Protein AF-A0A0R3S7G4-F1 (afdb_monomer)

Sequence (146 aa):
MNVIKHDGPNREGALFCRSGTWVEILDKRTAEYEAKTNDLSRPEYVRGTRLENSRFSILEFISVAFGLVSIRGRESQRYLCMDREGRLYAALQQNYSMECVFMEEMLENYYNLYSSCAYGTPKKPWYISLRKTGRPRKGTINFFSF

Nearest PDB structures (foldseek):
  5w59-assembly1_A  TM=8.938E-01  e=3.349E-11  Homo sapiens
  1g82-assembly1_A  TM=9.143E-01  e=4.993E-10  Homo sapiens
  3f1r-assembly1_B  TM=9.062E-01  e=6.579E-10  Homo sapiens
  1q1u-assembly1_A  TM=8.859E-01  e=4.059E-09  Homo sapiens
  3hbw-assembly1_A  TM=8.627E-01  e=6.396E-08  Homo sapiens

Organism: NCBI:txid1147741

pLDDT: mean 91.67, std 10.77, range [39.12, 98.75]

Structure (mmCIF, N/CA/C/O backbone):
data_AF-A0A0R3S7G4-F1
#
_entry.id   AF-A0A0R3S7G4-F1
#
loop_
_atom_site.group_PDB
_atom_site.id
_atom_site.type_symbol
_atom_site.label_atom_id
_atom_site.label_alt_id
_atom_site.label_comp_id
_atom_site.label_asym_id
_atom_site.label_entity_id
_atom_site.label_seq_id
_atom_site.pdbx_PDB_ins_code
_atom_site.Cartn_x
_atom_site.Cartn_y
_atom_site.Cartn_z
_atom_site.occupancy
_atom_site.B_iso_or_equiv
_atom_site.auth_seq_id
_atom_site.auth_comp_id
_atom_site.auth_asym_id
_atom_site.auth_atom_id
_atom_site.pdbx_PDB_model_num
ATOM 1 N N . MET A 1 1 ? 9.699 4.963 0.987 1.00 83.75 1 MET A N 1
ATOM 2 C CA . MET A 1 1 ? 9.194 4.323 2.217 1.00 83.75 1 MET A CA 1
ATOM 3 C C . MET A 1 1 ? 10.367 3.628 2.885 1.00 83.75 1 MET A C 1
ATOM 5 O O . MET A 1 1 ? 11.149 3.030 2.165 1.00 83.75 1 MET A O 1
ATOM 9 N N . ASN A 1 2 ? 10.516 3.697 4.203 1.00 83.31 2 ASN A N 1
ATOM 10 C CA . ASN A 1 2 ? 11.458 2.833 4.918 1.00 83.31 2 ASN A CA 1
ATOM 11 C C . ASN A 1 2 ? 10.767 1.520 5.267 1.00 83.31 2 ASN A C 1
ATOM 13 O O . ASN A 1 2 ? 9.637 1.550 5.753 1.00 83.31 2 ASN A O 1
ATOM 17 N N . VAL A 1 3 ? 11.441 0.396 5.026 1.00 79.12 3 VAL A N 1
ATOM 18 C CA . VAL A 1 3 ? 10.997 -0.914 5.513 1.00 79.12 3 VAL A CA 1
ATOM 19 C C . VAL A 1 3 ? 11.622 -1.147 6.872 1.00 79.12 3 VAL A C 1
ATOM 21 O O . VAL A 1 3 ? 12.844 -1.160 6.999 1.00 79.12 3 VAL A O 1
ATOM 24 N N . ILE A 1 4 ? 10.786 -1.357 7.878 1.00 78.12 4 ILE A N 1
ATOM 25 C CA . ILE A 1 4 ? 11.231 -1.742 9.215 1.00 78.12 4 ILE A CA 1
ATOM 26 C C . ILE A 1 4 ? 10.825 -3.192 9.400 1.00 78.12 4 ILE A C 1
ATOM 28 O O . ILE A 1 4 ? 9.639 -3.496 9.449 1.00 78.12 4 ILE A O 1
ATOM 32 N N . LYS A 1 5 ? 11.808 -4.092 9.394 1.00 77.19 5 LYS A N 1
ATOM 33 C CA . LYS A 1 5 ? 11.571 -5.530 9.542 1.00 77.19 5 LYS A CA 1
ATOM 34 C C . LYS A 1 5 ? 11.271 -5.840 11.004 1.00 77.19 5 LYS A C 1
ATOM 36 O O . LYS A 1 5 ? 11.944 -5.310 11.884 1.00 77.19 5 LYS A O 1
ATOM 41 N N . HIS A 1 6 ? 10.274 -6.682 11.240 1.00 70.69 6 HIS A N 1
ATOM 42 C CA . HIS A 1 6 ? 10.024 -7.233 12.567 1.00 70.69 6 HIS A CA 1
ATOM 43 C C . HIS A 1 6 ? 10.846 -8.511 12.753 1.00 70.69 6 HIS A C 1
ATOM 45 O O . HIS A 1 6 ? 11.059 -9.257 11.796 1.00 70.69 6 HIS A O 1
ATOM 51 N N . ASP A 1 7 ? 11.297 -8.766 13.981 1.00 54.78 7 ASP A N 1
ATOM 52 C CA . ASP A 1 7 ? 12.016 -9.995 14.310 1.00 54.78 7 ASP A CA 1
ATOM 53 C C . ASP A 1 7 ? 11.068 -11.197 14.197 1.00 54.78 7 ASP A C 1
ATOM 55 O O . ASP A 1 7 ? 10.081 -11.314 14.926 1.00 54.78 7 ASP A O 1
ATOM 59 N N . GLY A 1 8 ? 11.348 -12.088 13.248 1.00 59.41 8 GLY A N 1
ATOM 60 C CA . GLY A 1 8 ? 10.554 -13.285 13.005 1.00 59.41 8 GLY A CA 1
ATOM 61 C C . GLY A 1 8 ? 11.015 -14.061 11.767 1.00 59.41 8 GLY A C 1
ATOM 62 O O . GLY A 1 8 ? 11.753 -13.532 10.937 1.00 59.41 8 GLY A O 1
ATOM 63 N N . PRO A 1 9 ? 10.594 -15.331 11.622 1.00 57.78 9 PRO A N 1
ATOM 64 C CA . PRO A 1 9 ? 10.969 -16.174 10.483 1.00 57.78 9 PRO A CA 1
ATOM 65 C C . PRO A 1 9 ? 10.323 -15.729 9.158 1.00 57.78 9 PRO A C 1
ATOM 67 O O . PRO A 1 9 ? 10.811 -16.079 8.084 1.00 57.78 9 PRO A O 1
ATOM 70 N N . ASN A 1 10 ? 9.236 -14.954 9.220 1.00 67.56 10 ASN A N 1
ATOM 71 C CA . ASN A 1 10 ? 8.531 -14.434 8.052 1.00 67.56 10 ASN A CA 1
ATOM 72 C C . ASN A 1 10 ? 9.130 -13.098 7.594 1.00 67.56 10 ASN A C 1
ATOM 74 O O . ASN A 1 10 ? 9.614 -12.313 8.406 1.00 67.56 10 ASN A O 1
ATOM 78 N N . ARG A 1 11 ? 9.025 -12.787 6.293 1.00 83.00 11 ARG A N 1
ATOM 79 C CA . ARG A 1 11 ? 9.332 -11.452 5.740 1.00 83.00 11 ARG A CA 1
ATOM 80 C C . ARG A 1 11 ? 8.242 -10.440 6.121 1.00 83.00 11 ARG A C 1
ATOM 82 O O . ARG A 1 11 ? 7.533 -9.918 5.262 1.00 83.00 11 ARG A O 1
ATOM 89 N N . GLU A 1 12 ? 8.101 -10.201 7.417 1.00 91.44 12 GLU A N 1
ATOM 90 C CA . GLU A 1 12 ? 7.183 -9.232 8.000 1.00 91.44 12 GLU A CA 1
ATOM 91 C C . GLU A 1 12 ? 7.911 -7.927 8.333 1.00 91.44 12 GLU A C 1
ATOM 93 O O . GLU A 1 12 ? 9.088 -7.897 8.702 1.00 91.44 12 GLU A O 1
ATOM 98 N N . GLY A 1 13 ? 7.196 -6.821 8.201 1.00 92.44 13 GLY A N 1
ATOM 99 C CA . GLY A 1 13 ? 7.708 -5.504 8.524 1.00 92.44 13 GLY A CA 1
ATOM 100 C C . GLY A 1 13 ? 6.625 -4.444 8.442 1.00 92.44 13 GLY A C 1
ATOM 101 O O . GLY A 1 13 ? 5.448 -4.750 8.298 1.00 92.44 13 GLY A O 1
ATOM 102 N N . ALA A 1 14 ? 7.031 -3.188 8.479 1.00 94.12 14 ALA A N 1
ATOM 103 C CA . ALA A 1 14 ? 6.153 -2.047 8.310 1.00 94.12 14 ALA A CA 1
ATOM 104 C C . ALA A 1 14 ? 6.748 -1.072 7.290 1.00 94.12 14 ALA A C 1
ATOM 106 O O . ALA A 1 14 ? 7.969 -0.952 7.157 1.00 94.12 14 ALA A O 1
ATOM 107 N N . LEU A 1 15 ? 5.880 -0.362 6.563 1.00 94.94 15 LEU A N 1
ATOM 108 C CA . LEU A 1 15 ? 6.284 0.705 5.647 1.00 94.94 15 LEU A CA 1
ATOM 109 C C . LEU A 1 15 ? 6.097 2.064 6.309 1.00 94.94 15 LEU A C 1
ATOM 111 O O . LEU A 1 15 ? 4.970 2.523 6.489 1.00 94.94 15 LEU A O 1
ATOM 115 N N . PHE A 1 16 ? 7.201 2.744 6.603 1.00 94.12 16 PHE A N 1
ATOM 116 C CA . PHE A 1 16 ? 7.182 4.115 7.094 1.00 94.12 16 PHE A CA 1
ATOM 117 C C . PHE A 1 16 ? 7.335 5.108 5.940 1.00 94.12 16 PHE A C 1
ATOM 119 O O . PHE A 1 16 ? 8.348 5.146 5.231 1.00 94.12 16 PHE A O 1
ATOM 126 N N . CYS A 1 17 ? 6.321 5.941 5.722 1.00 93.00 17 CYS A N 1
ATOM 127 C CA . CYS A 1 17 ? 6.395 7.001 4.729 1.00 93.00 17 CYS A CA 1
ATOM 128 C C . CYS A 1 17 ? 7.195 8.185 5.263 1.00 93.00 17 CYS A C 1
ATOM 130 O O . CYS A 1 17 ? 6.963 8.639 6.379 1.00 93.00 17 CYS A O 1
ATOM 132 N N . ARG A 1 18 ? 8.057 8.772 4.419 1.00 90.94 18 ARG A N 1
ATOM 133 C CA . ARG A 1 18 ? 8.808 10.003 4.736 1.00 90.94 18 ARG A CA 1
ATOM 134 C C . ARG A 1 18 ? 7.891 11.171 5.136 1.00 90.94 18 ARG A C 1
ATOM 136 O O . ARG A 1 18 ? 8.341 12.118 5.767 1.00 90.94 18 ARG A O 1
ATOM 143 N N . SER A 1 19 ? 6.598 11.108 4.801 1.00 90.38 19 SER A N 1
ATOM 144 C CA . SER A 1 19 ? 5.583 12.054 5.278 1.00 90.38 19 SER A CA 1
ATOM 145 C C . SER A 1 19 ? 5.245 11.936 6.773 1.00 90.38 19 SER A C 1
ATOM 147 O O . SER A 1 19 ? 4.469 12.761 7.253 1.00 90.38 19 SER A O 1
ATOM 149 N N . GLY A 1 20 ? 5.797 10.950 7.489 1.00 93.19 20 GLY A N 1
ATOM 150 C CA . GLY A 1 20 ? 5.655 10.766 8.936 1.00 93.19 20 GLY A CA 1
ATOM 151 C C . GLY A 1 20 ? 4.523 9.828 9.357 1.00 93.19 20 GLY A C 1
ATOM 152 O O . GLY A 1 20 ? 3.919 10.050 10.403 1.00 93.19 20 GLY A O 1
ATOM 153 N N . THR A 1 21 ? 4.174 8.836 8.533 1.00 95.94 21 THR A N 1
ATOM 154 C CA . THR A 1 21 ? 3.095 7.876 8.837 1.00 95.94 21 THR A CA 1
ATOM 155 C C . THR A 1 21 ? 3.438 6.466 8.374 1.00 95.94 21 THR A C 1
ATOM 157 O O . THR A 1 21 ? 3.981 6.297 7.280 1.00 95.94 21 THR A O 1
ATOM 160 N N . TRP A 1 22 ? 3.032 5.469 9.150 1.00 96.94 22 TRP A N 1
ATOM 161 C CA . TRP A 1 22 ? 3.036 4.052 8.795 1.00 96.94 22 TRP A CA 1
ATOM 162 C C . TRP A 1 22 ? 1.892 3.728 7.845 1.00 96.94 22 TRP A C 1
ATOM 164 O O . TRP A 1 22 ? 0.779 4.198 8.062 1.00 96.94 22 TRP A O 1
ATOM 174 N N . VAL A 1 23 ? 2.142 2.936 6.807 1.00 97.50 23 VAL A N 1
ATOM 175 C CA . VAL A 1 23 ? 1.076 2.421 5.938 1.00 97.50 23 VAL A CA 1
ATOM 176 C C . VAL A 1 23 ? 0.242 1.402 6.716 1.00 97.50 23 VAL A C 1
ATOM 178 O O . VAL A 1 23 ? 0.798 0.463 7.275 1.00 97.50 23 VAL A O 1
ATOM 181 N N . GLU A 1 24 ? -1.078 1.565 6.711 1.00 97.44 24 GLU A N 1
ATOM 182 C CA . GLU A 1 24 ? -2.052 0.591 7.206 1.00 97.44 24 GLU A CA 1
ATOM 183 C C . GLU A 1 24 ? -2.864 0.005 6.058 1.00 97.44 24 GLU A C 1
ATOM 185 O O . GLU A 1 24 ? -3.263 0.725 5.135 1.00 97.44 24 GLU A O 1
ATOM 190 N N . ILE A 1 25 ? -3.176 -1.287 6.174 1.00 98.50 25 ILE A N 1
ATOM 191 C CA . ILE A 1 25 ? -4.163 -1.963 5.332 1.00 98.50 25 ILE A CA 1
ATOM 192 C C . ILE A 1 25 ? -5.247 -2.527 6.250 1.00 98.50 25 ILE A C 1
ATOM 194 O O . ILE A 1 25 ? -5.055 -3.565 6.886 1.00 98.50 25 ILE A O 1
ATOM 198 N N . LEU A 1 26 ? -6.378 -1.829 6.330 1.00 98.31 26 LEU A N 1
ATOM 199 C CA . LEU A 1 26 ? -7.485 -2.146 7.229 1.00 98.31 26 LEU A CA 1
ATOM 200 C C . LEU A 1 26 ? -8.307 -3.337 6.728 1.00 98.31 26 LEU A C 1
ATOM 202 O O . LEU A 1 26 ? -8.450 -3.573 5.524 1.00 98.31 26 LEU A O 1
ATOM 206 N N . ASP A 1 27 ? -8.898 -4.077 7.665 1.00 98.00 27 ASP A N 1
ATOM 207 C CA . ASP A 1 27 ? -9.946 -5.040 7.343 1.00 98.00 27 ASP A CA 1
ATOM 208 C C . ASP A 1 27 ? -11.279 -4.333 7.013 1.00 98.00 27 ASP A C 1
ATOM 210 O O . ASP A 1 27 ? -11.447 -3.126 7.200 1.00 98.00 27 ASP A O 1
ATOM 214 N N . LYS A 1 28 ? -12.252 -5.108 6.519 1.00 96.75 28 LYS A N 1
ATOM 215 C CA . LYS A 1 28 ? -13.581 -4.593 6.152 1.00 96.75 28 LYS A CA 1
ATOM 216 C C . LYS A 1 28 ? -14.321 -3.975 7.331 1.00 96.75 28 LYS A C 1
ATOM 218 O O . LYS A 1 28 ? -14.883 -2.896 7.188 1.00 96.75 28 LYS A O 1
ATOM 223 N N . ARG A 1 29 ? -14.310 -4.642 8.481 1.00 97.06 29 ARG A N 1
ATOM 224 C CA . ARG A 1 29 ? -15.077 -4.225 9.653 1.00 97.06 29 ARG A CA 1
ATOM 225 C C . ARG A 1 29 ? -14.563 -2.891 10.184 1.00 97.06 29 ARG A C 1
ATOM 227 O O . ARG A 1 29 ? -15.358 -1.992 10.434 1.00 97.06 29 ARG A O 1
ATOM 234 N N . THR A 1 30 ? -13.250 -2.769 10.333 1.00 97.25 30 THR A N 1
ATOM 235 C CA . THR A 1 30 ? -12.577 -1.566 10.819 1.00 97.25 30 THR A CA 1
ATOM 236 C C . THR A 1 30 ? -12.764 -0.413 9.839 1.00 97.25 30 THR A C 1
ATOM 238 O O . THR A 1 30 ? -13.204 0.658 10.247 1.00 97.25 30 THR A O 1
ATOM 241 N N . ALA A 1 31 ? -12.530 -0.640 8.541 1.00 97.06 31 ALA A N 1
ATOM 242 C CA . ALA A 1 31 ? -12.677 0.405 7.528 1.00 97.06 31 ALA A CA 1
ATOM 243 C C . ALA A 1 31 ? -14.124 0.924 7.417 1.00 97.06 31 ALA A C 1
ATOM 245 O O . ALA A 1 31 ? -14.345 2.128 7.302 1.00 97.06 31 ALA A O 1
ATOM 246 N N . GLU A 1 32 ? -15.123 0.035 7.465 1.00 97.00 32 GLU A N 1
ATOM 247 C CA . GLU A 1 32 ? -16.543 0.413 7.422 1.00 97.00 32 GLU A CA 1
ATOM 248 C C . GLU A 1 32 ? -16.992 1.135 8.694 1.00 97.00 32 GLU A C 1
ATOM 250 O O . GLU A 1 32 ? -17.719 2.127 8.613 1.00 97.00 32 GLU A O 1
ATOM 255 N N . TYR A 1 33 ? -16.541 0.669 9.863 1.00 96.88 33 TYR A N 1
ATOM 256 C CA . TYR A 1 33 ? -16.814 1.336 11.131 1.00 96.88 33 TYR A CA 1
ATOM 257 C C . TYR A 1 33 ? -16.282 2.769 11.112 1.00 96.88 33 TYR A C 1
ATOM 259 O O . TYR A 1 33 ? -17.035 3.707 11.362 1.00 96.88 33 TYR A O 1
ATOM 267 N N . GLU A 1 34 ? -15.017 2.950 10.741 1.00 94.50 34 GLU A N 1
ATOM 268 C CA . GLU A 1 34 ? -14.398 4.270 10.711 1.00 94.50 34 GLU A CA 1
ATOM 269 C C . GLU A 1 34 ? -15.004 5.191 9.652 1.00 94.50 34 GLU A C 1
ATOM 271 O O . GLU A 1 34 ? -15.137 6.392 9.885 1.00 94.50 34 GLU A O 1
ATOM 276 N N . ALA A 1 35 ? -15.402 4.655 8.497 1.00 95.06 35 ALA A N 1
ATOM 277 C CA . ALA A 1 35 ? -16.117 5.435 7.494 1.00 95.06 35 ALA A CA 1
ATOM 278 C C . ALA A 1 35 ? -17.430 5.982 8.054 1.00 95.06 35 ALA A C 1
ATOM 280 O O . ALA A 1 35 ? -17.715 7.165 7.897 1.00 95.06 35 ALA A O 1
ATOM 281 N N . LYS A 1 36 ? -18.190 5.145 8.769 1.00 96.00 36 LYS A N 1
ATOM 282 C CA . LYS A 1 36 ? -19.446 5.546 9.403 1.00 96.00 36 LYS A CA 1
ATOM 283 C C . LYS A 1 36 ? -19.225 6.575 10.511 1.00 96.00 36 LYS A C 1
ATOM 285 O O . LYS A 1 36 ? -19.964 7.549 10.580 1.00 96.00 36 LYS A O 1
ATOM 290 N N . THR A 1 37 ? -18.223 6.383 11.371 1.00 95.50 37 THR A N 1
ATOM 291 C CA . THR A 1 37 ? -17.951 7.323 12.472 1.00 95.50 37 THR A CA 1
ATOM 292 C C . THR A 1 37 ? -17.461 8.683 11.986 1.00 95.50 37 THR A C 1
ATOM 294 O O . THR A 1 37 ? -17.660 9.673 12.678 1.00 95.50 37 THR A O 1
ATOM 297 N N . ASN A 1 38 ? -16.816 8.733 10.818 1.00 92.69 38 ASN A N 1
ATOM 298 C CA . ASN A 1 38 ? -16.270 9.958 10.232 1.00 92.69 38 ASN A CA 1
ATOM 299 C C . ASN A 1 38 ? -17.117 10.507 9.066 1.00 92.69 38 ASN A C 1
ATOM 301 O O . ASN A 1 38 ? -16.627 11.360 8.328 1.00 92.69 38 ASN A O 1
ATOM 305 N N . ASP A 1 39 ? -18.342 10.002 8.879 1.00 94.25 39 ASP A N 1
ATOM 306 C CA . ASP A 1 39 ? -19.275 10.392 7.808 1.00 94.25 39 ASP A CA 1
ATOM 307 C C . ASP A 1 39 ? -18.640 10.405 6.399 1.00 94.25 39 ASP A C 1
ATOM 309 O O . ASP A 1 39 ? -18.784 11.325 5.592 1.00 94.25 39 ASP A O 1
ATOM 313 N N . LEU A 1 40 ? -17.856 9.366 6.100 1.00 91.56 40 LEU A N 1
ATOM 314 C CA . LEU A 1 40 ? -17.210 9.195 4.804 1.00 91.56 40 LEU A CA 1
ATOM 315 C C . LEU A 1 40 ? -18.129 8.437 3.845 1.00 91.56 40 LEU A C 1
ATOM 317 O O . LEU A 1 40 ? -18.615 7.351 4.147 1.00 91.56 40 LEU A O 1
ATOM 321 N N . SER A 1 41 ? -18.259 8.953 2.619 1.00 91.69 41 SER A N 1
ATOM 322 C CA . SER A 1 41 ? -19.051 8.316 1.549 1.00 91.69 41 SER A CA 1
ATOM 323 C C . SER A 1 41 ? -18.614 6.892 1.178 1.00 91.69 41 SER A C 1
ATOM 325 O O . SER A 1 41 ? -19.369 6.162 0.537 1.00 91.69 41 SER A O 1
ATOM 327 N N . ARG A 1 42 ? -17.379 6.500 1.514 1.00 91.19 42 ARG A N 1
ATOM 328 C CA . ARG A 1 42 ? -16.842 5.157 1.280 1.00 91.19 42 ARG A CA 1
ATOM 329 C C . ARG A 1 42 ? -15.728 4.827 2.279 1.00 91.19 42 ARG A C 1
ATOM 331 O O . ARG A 1 42 ? -15.003 5.740 2.678 1.00 91.19 42 ARG A O 1
ATOM 338 N N . PRO A 1 43 ? -15.536 3.543 2.619 1.00 94.19 43 PRO A N 1
ATOM 339 C CA . PRO A 1 43 ? -14.401 3.103 3.422 1.00 94.19 43 PRO A CA 1
ATOM 340 C C . PRO A 1 43 ? -13.061 3.269 2.697 1.00 94.19 43 PRO A C 1
ATOM 342 O O . PRO A 1 43 ? -12.917 2.913 1.525 1.00 94.19 43 PRO A O 1
ATOM 345 N N . GLU A 1 44 ? -12.068 3.782 3.425 1.00 93.88 44 GLU A N 1
ATOM 346 C CA . GLU A 1 44 ? -10.666 3.829 3.008 1.00 93.88 44 GLU A CA 1
ATOM 347 C C . GLU A 1 44 ? -9.920 2.648 3.636 1.00 93.88 44 GLU A C 1
ATOM 349 O O . GLU A 1 44 ? -9.721 2.596 4.845 1.00 93.88 44 GLU A O 1
ATOM 354 N N . TYR A 1 45 ? -9.503 1.687 2.813 1.00 97.62 45 TYR A N 1
ATOM 355 C CA . TYR A 1 45 ? -8.811 0.486 3.295 1.00 97.62 45 TYR A CA 1
ATOM 356 C C . TYR A 1 45 ? -7.295 0.650 3.393 1.00 97.62 45 TYR A C 1
ATOM 358 O O . TYR A 1 45 ? -6.651 -0.106 4.109 1.00 97.62 45 TYR A O 1
ATOM 366 N N . VAL A 1 46 ? -6.720 1.602 2.656 1.00 98.06 46 VAL A N 1
ATOM 367 C CA . VAL A 1 46 ? -5.283 1.892 2.658 1.00 98.06 46 VAL A CA 1
ATOM 368 C C . VAL A 1 46 ? -5.097 3.322 3.119 1.00 98.06 46 VAL A C 1
ATOM 370 O O . VAL A 1 46 ? -5.671 4.237 2.527 1.00 98.06 46 VAL A O 1
ATOM 373 N N . ARG A 1 47 ? -4.283 3.530 4.151 1.00 96.75 47 ARG A N 1
ATOM 374 C CA . ARG A 1 47 ? -4.007 4.869 4.685 1.00 96.75 47 ARG A CA 1
ATOM 375 C C . ARG A 1 47 ? -2.696 4.919 5.456 1.00 96.75 47 ARG A C 1
ATOM 377 O O . ARG A 1 47 ? -1.984 3.930 5.555 1.00 96.75 47 ARG A O 1
ATOM 384 N N . GLY A 1 48 ? -2.382 6.092 5.984 1.00 97.06 48 GLY A N 1
ATOM 385 C CA . GLY A 1 48 ? -1.287 6.337 6.905 1.00 97.06 48 GLY A CA 1
ATOM 386 C C . GLY A 1 48 ? -1.774 6.532 8.335 1.00 97.06 48 GLY A C 1
ATOM 387 O O . GLY A 1 48 ? -2.703 7.308 8.552 1.00 97.06 48 GLY A 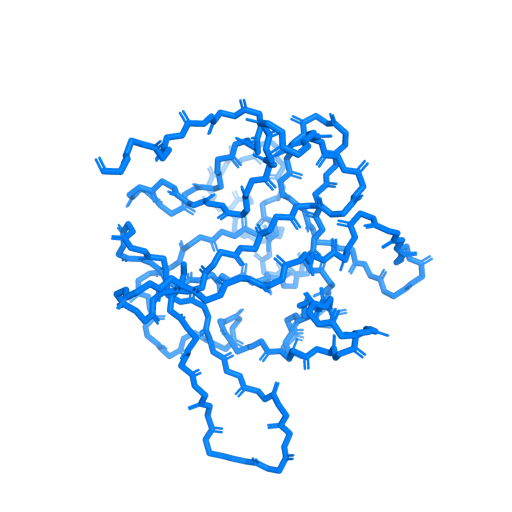O 1
ATOM 388 N N . THR A 1 49 ? -1.089 5.926 9.300 1.00 96.00 49 THR A N 1
ATOM 389 C CA . THR A 1 49 ? -1.278 6.161 10.737 1.00 96.00 49 THR A CA 1
ATOM 390 C C . THR A 1 49 ? -0.009 6.693 11.392 1.00 96.00 49 THR A C 1
ATOM 392 O O . THR A 1 49 ? 1.101 6.469 10.910 1.00 96.00 49 THR A O 1
ATOM 395 N N . ARG A 1 50 ? -0.161 7.398 12.514 1.00 96.00 50 ARG A N 1
ATOM 396 C CA . ARG A 1 50 ? 0.956 7.737 13.415 1.00 96.00 50 ARG A CA 1
ATOM 397 C C . ARG A 1 50 ? 1.063 6.778 14.599 1.00 96.00 50 ARG A C 1
ATOM 399 O O . ARG A 1 50 ? 1.987 6.908 15.389 1.00 96.00 50 ARG A O 1
ATOM 406 N N . LEU A 1 51 ? 0.130 5.835 14.727 1.00 94.62 51 LEU A N 1
ATOM 407 C CA . LEU A 1 51 ? 0.158 4.825 15.775 1.00 94.62 51 LEU A CA 1
ATOM 408 C C . LEU A 1 51 ? 1.238 3.784 15.453 1.00 94.62 51 LEU A C 1
ATOM 410 O O . LEU A 1 51 ? 1.071 2.992 14.530 1.00 94.62 51 LEU A O 1
ATOM 414 N N . GLU A 1 52 ? 2.335 3.795 16.207 1.00 85.88 52 GLU A N 1
ATOM 415 C CA . GLU A 1 52 ? 3.506 2.934 15.965 1.00 85.88 52 GLU A CA 1
ATOM 416 C C . GLU A 1 52 ? 3.184 1.438 16.067 1.00 85.88 52 GLU A C 1
ATOM 418 O O . GLU A 1 52 ? 3.687 0.645 15.280 1.00 85.88 52 GLU A O 1
ATOM 423 N N . ASN A 1 53 ? 2.271 1.069 16.970 1.00 87.81 53 ASN A N 1
ATOM 424 C CA . ASN A 1 53 ? 1.907 -0.322 17.254 1.00 87.81 53 ASN A CA 1
ATOM 425 C C . ASN A 1 53 ? 0.545 -0.711 16.666 1.00 87.81 53 ASN A C 1
ATOM 427 O O . ASN A 1 53 ? -0.179 -1.529 17.238 1.00 87.81 53 ASN A O 1
ATOM 431 N N . SER A 1 54 ? 0.144 -0.093 15.553 1.00 95.12 54 SER A N 1
ATOM 432 C CA . SER A 1 54 ? -1.075 -0.527 14.877 1.00 95.12 54 SER A CA 1
ATOM 433 C C . SER A 1 54 ? -0.909 -1.953 14.358 1.00 95.12 54 SER A C 1
ATOM 435 O O . SER A 1 54 ? -0.021 -2.246 13.565 1.00 95.12 54 SER A O 1
ATOM 437 N N . ARG A 1 55 ? -1.821 -2.855 14.721 1.00 95.69 55 ARG A N 1
ATOM 438 C CA . ARG A 1 55 ? -1.832 -4.212 14.148 1.00 95.69 55 ARG A CA 1
ATOM 439 C C . ARG A 1 55 ? -2.012 -4.213 12.622 1.00 95.69 55 ARG A C 1
ATOM 441 O O . ARG A 1 55 ? -1.603 -5.160 11.959 1.00 95.69 55 ARG A O 1
ATOM 448 N N . PHE A 1 56 ? -2.602 -3.153 12.060 1.00 97.81 56 PHE A N 1
ATOM 449 C CA . PHE A 1 56 ? -2.830 -3.008 10.620 1.00 97.81 56 PHE A CA 1
ATOM 450 C C . PHE A 1 56 ? -1.622 -2.456 9.854 1.00 97.81 56 PHE A C 1
ATOM 452 O O . PHE A 1 56 ? -1.666 -2.442 8.622 1.00 97.81 56 PHE A O 1
ATOM 459 N N . SER A 1 57 ? -0.564 -2.008 10.545 1.00 96.94 57 SER A N 1
ATOM 460 C CA . SER A 1 57 ? 0.697 -1.590 9.916 1.00 96.94 57 SER A CA 1
ATOM 461 C C . SER A 1 57 ? 1.721 -2.718 9.788 1.00 96.94 57 SER A C 1
ATOM 463 O O . SER A 1 57 ? 2.777 -2.503 9.193 1.00 96.94 57 SER A O 1
ATOM 465 N N . ILE A 1 58 ? 1.406 -3.918 10.289 1.00 95.75 58 ILE A N 1
ATOM 466 C CA . ILE A 1 58 ? 2.215 -5.119 10.075 1.00 95.75 58 ILE A CA 1
ATOM 467 C C . ILE A 1 58 ? 1.892 -5.683 8.690 1.00 95.75 58 ILE A C 1
ATOM 469 O O . ILE A 1 58 ? 0.758 -6.078 8.395 1.00 95.75 58 ILE A O 1
ATOM 473 N N . LEU A 1 59 ? 2.907 -5.715 7.838 1.00 96.81 59 LEU A N 1
ATOM 474 C CA . LEU A 1 59 ? 2.834 -6.074 6.431 1.00 96.81 59 LEU A CA 1
ATOM 475 C C . LEU A 1 59 ? 3.727 -7.280 6.140 1.00 96.81 59 LEU A C 1
ATOM 477 O O . LEU A 1 59 ? 4.858 -7.366 6.612 1.00 96.81 59 LEU A O 1
ATOM 481 N N . GLU A 1 60 ? 3.232 -8.179 5.303 1.00 96.19 60 GLU A N 1
ATOM 482 C CA . GLU A 1 60 ? 3.978 -9.284 4.716 1.00 96.19 60 GLU A CA 1
ATOM 483 C C . GLU A 1 60 ? 4.482 -8.875 3.327 1.00 96.19 60 GLU A C 1
ATOM 485 O O . GLU A 1 60 ? 3.707 -8.430 2.473 1.00 96.19 60 GLU A O 1
ATOM 490 N N . PHE A 1 61 ? 5.783 -9.050 3.094 1.00 95.00 61 PHE A N 1
ATOM 491 C CA . PHE A 1 61 ? 6.435 -8.774 1.816 1.00 95.00 61 PHE A CA 1
ATOM 492 C C . PHE A 1 61 ? 6.667 -10.083 1.065 1.00 95.00 61 PHE A C 1
ATOM 494 O O . PHE A 1 61 ? 7.569 -10.865 1.380 1.00 95.00 61 PHE A O 1
ATOM 501 N N . ILE A 1 62 ? 5.842 -10.318 0.051 1.00 95.69 62 ILE A N 1
ATOM 502 C CA . ILE A 1 62 ? 5.824 -11.549 -0.733 1.00 95.69 62 ILE A CA 1
ATOM 503 C C . ILE A 1 62 ? 6.624 -11.309 -2.012 1.00 95.69 62 ILE A C 1
ATOM 505 O O . ILE A 1 62 ? 6.233 -10.503 -2.855 1.00 95.69 62 ILE A O 1
ATOM 509 N N . SER A 1 63 ? 7.760 -11.992 -2.152 1.00 94.56 63 SER A N 1
ATOM 510 C CA . SER A 1 63 ? 8.591 -11.890 -3.356 1.00 94.56 63 SER A CA 1
ATOM 511 C C . 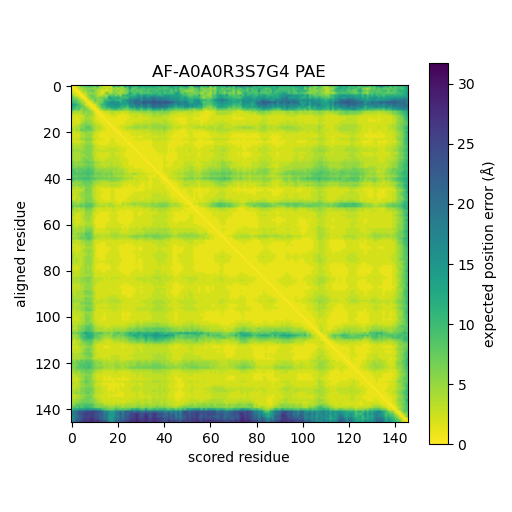SER A 1 63 ? 7.875 -12.549 -4.532 1.00 94.56 63 SER A C 1
ATOM 513 O O . SER A 1 63 ? 7.539 -13.728 -4.459 1.00 94.56 63 SER A O 1
ATOM 515 N N . VAL A 1 64 ? 7.650 -11.784 -5.600 1.00 96.56 64 VAL A N 1
ATOM 516 C CA . VAL A 1 64 ? 7.036 -12.275 -6.845 1.00 96.56 64 VAL A CA 1
ATOM 517 C C . VAL A 1 64 ? 8.123 -12.678 -7.840 1.00 96.56 64 VAL A C 1
ATOM 519 O O . VAL A 1 64 ? 8.070 -13.751 -8.430 1.00 96.56 64 VAL A O 1
ATOM 522 N N . ALA A 1 65 ? 9.130 -11.820 -7.998 1.00 95.56 65 ALA A N 1
ATOM 523 C CA . ALA A 1 65 ? 1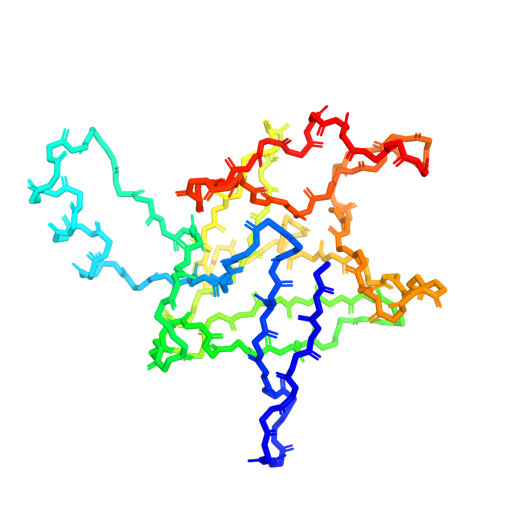0.322 -12.044 -8.809 1.00 95.56 65 ALA A CA 1
ATOM 524 C C . ALA A 1 65 ? 11.456 -11.140 -8.299 1.00 95.56 65 ALA A C 1
ATOM 526 O O . ALA A 1 65 ? 11.293 -10.425 -7.307 1.00 95.56 65 ALA A O 1
ATOM 527 N N . PHE A 1 66 ? 12.606 -11.147 -8.977 1.00 93.06 66 PHE A N 1
ATOM 528 C CA . PHE A 1 66 ? 13.707 -10.246 -8.641 1.00 93.06 66 PHE A CA 1
ATOM 529 C C . PHE A 1 66 ? 13.256 -8.780 -8.723 1.00 93.06 66 PHE A C 1
ATOM 531 O O . PHE A 1 66 ? 12.781 -8.331 -9.763 1.00 93.06 66 PHE A O 1
AT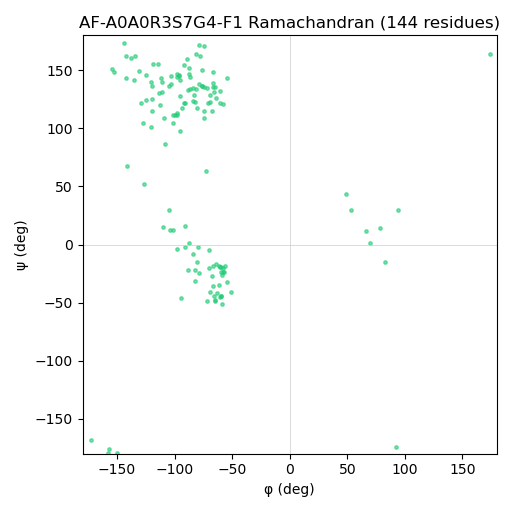OM 538 N N . GLY A 1 67 ? 13.369 -8.056 -7.606 1.00 92.50 67 GLY A N 1
ATOM 539 C CA . GLY A 1 67 ? 12.920 -6.666 -7.487 1.00 92.50 67 GLY A CA 1
ATOM 540 C C . GLY A 1 67 ? 11.400 -6.469 -7.506 1.00 92.50 67 GLY A C 1
ATOM 541 O O . GLY A 1 67 ? 10.958 -5.332 -7.420 1.00 92.50 67 GLY A O 1
ATOM 542 N N . LEU A 1 68 ? 10.588 -7.531 -7.604 1.00 96.94 68 LEU A N 1
ATOM 543 C CA . LEU A 1 68 ? 9.125 -7.439 -7.621 1.00 96.94 68 LEU A CA 1
ATOM 544 C C . LEU A 1 68 ? 8.521 -8.007 -6.339 1.00 96.94 68 LEU A C 1
ATOM 546 O O . LEU A 1 68 ? 8.818 -9.137 -5.932 1.00 96.94 68 LEU A O 1
ATOM 550 N N . VAL A 1 69 ? 7.618 -7.246 -5.733 1.00 97.19 69 VAL A N 1
ATOM 551 C CA . VAL A 1 69 ? 7.016 -7.564 -4.442 1.00 97.19 69 VAL A CA 1
ATOM 552 C C . VAL A 1 69 ? 5.510 -7.329 -4.452 1.00 97.19 69 VAL A C 1
ATOM 554 O O . VAL A 1 69 ? 5.006 -6.355 -5.011 1.00 97.19 69 VAL A O 1
ATOM 557 N N . SER A 1 70 ? 4.786 -8.213 -3.778 1.00 98.19 70 SER A N 1
ATOM 558 C CA . SER A 1 70 ? 3.429 -7.957 -3.316 1.00 98.19 70 SER A CA 1
ATOM 559 C C . SER A 1 70 ? 3.450 -7.666 -1.825 1.00 98.19 70 SER A C 1
ATOM 561 O O . SER A 1 70 ? 4.153 -8.325 -1.060 1.00 98.19 70 SER A O 1
ATOM 563 N N . ILE A 1 71 ? 2.666 -6.677 -1.410 1.00 98.31 71 ILE A N 1
ATOM 564 C CA . ILE A 1 71 ? 2.587 -6.230 -0.019 1.00 98.31 71 ILE A CA 1
ATOM 565 C C . 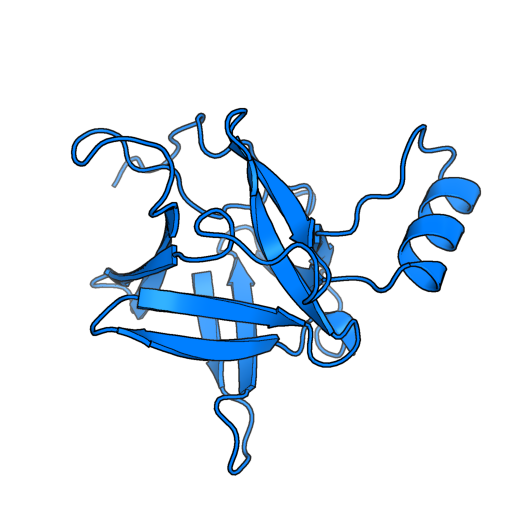ILE A 1 71 ? 1.195 -6.581 0.496 1.00 98.31 71 ILE A C 1
ATOM 567 O O . ILE A 1 71 ? 0.200 -6.117 -0.064 1.00 98.31 71 ILE A O 1
ATOM 571 N N . ARG A 1 72 ? 1.113 -7.398 1.546 1.00 98.31 72 ARG A N 1
ATOM 572 C CA . ARG A 1 72 ? -0.155 -7.842 2.139 1.00 98.31 72 ARG A CA 1
ATOM 573 C C . ARG A 1 72 ? -0.244 -7.400 3.593 1.00 98.31 72 ARG A C 1
ATOM 575 O O . ARG A 1 72 ? 0.725 -7.513 4.329 1.00 98.31 72 ARG A O 1
ATOM 582 N N . GLY A 1 73 ? -1.396 -6.897 4.025 1.00 98.12 73 GLY A N 1
ATOM 58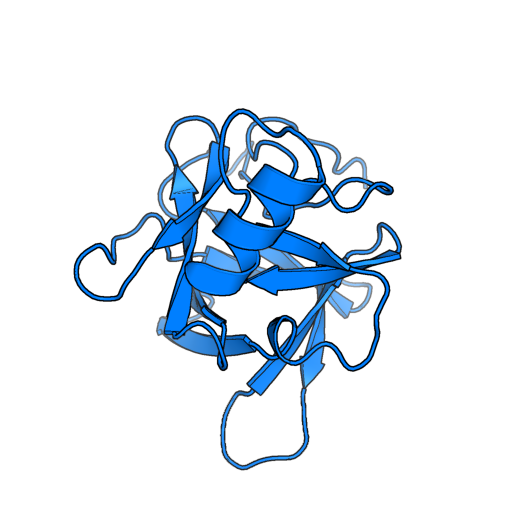3 C CA . GLY A 1 73 ? -1.636 -6.612 5.438 1.00 98.12 73 GLY A CA 1
ATOM 584 C C . GLY A 1 73 ? -1.783 -7.920 6.204 1.00 98.12 73 GLY A C 1
ATOM 585 O O . GLY A 1 73 ? -2.683 -8.697 5.885 1.00 98.12 73 GLY A O 1
ATOM 586 N N . ARG A 1 74 ? -0.938 -8.158 7.213 1.00 96.56 74 ARG A N 1
ATOM 587 C CA . ARG A 1 74 ? -0.972 -9.402 7.996 1.00 96.56 74 ARG A CA 1
ATOM 588 C C . ARG A 1 74 ? -2.321 -9.583 8.684 1.00 96.56 74 ARG A C 1
ATOM 590 O O . ARG A 1 74 ? -2.896 -10.664 8.652 1.00 96.56 74 ARG A O 1
ATOM 597 N N . GLU A 1 75 ? -2.842 -8.521 9.287 1.00 97.31 75 GLU A N 1
ATOM 598 C CA . GLU A 1 75 ? -4.130 -8.584 9.975 1.00 97.31 75 GLU A CA 1
ATOM 599 C C . GLU A 1 75 ? -5.302 -8.686 8.991 1.00 97.31 75 GLU A C 1
ATOM 601 O O . GLU A 1 75 ? -6.182 -9.527 9.134 1.00 97.31 75 GLU A O 1
ATOM 606 N N . SER A 1 76 ? -5.323 -7.826 7.971 1.00 98.31 76 SER A N 1
ATOM 607 C CA . SER A 1 76 ? -6.473 -7.715 7.070 1.00 98.31 76 SER A CA 1
ATOM 608 C C . SER A 1 76 ? -6.523 -8.786 5.985 1.00 98.31 76 SER A C 1
ATOM 610 O O . SER A 1 76 ? -7.563 -8.931 5.340 1.00 98.31 76 SER A O 1
ATOM 612 N N . GLN A 1 77 ? -5.414 -9.501 5.757 1.00 98.06 77 GLN A N 1
ATOM 613 C CA . GLN A 1 77 ? -5.224 -10.470 4.671 1.00 98.06 77 GLN A CA 1
ATOM 614 C C . GLN A 1 77 ? -5.539 -9.884 3.284 1.00 98.06 77 GLN A C 1
ATOM 616 O O . GLN A 1 77 ? -5.961 -10.583 2.360 1.00 98.06 77 GLN A O 1
ATOM 621 N N . ARG A 1 78 ? -5.336 -8.570 3.131 1.00 9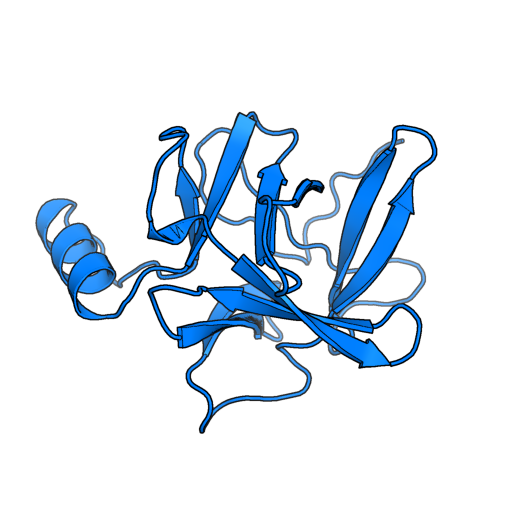8.69 78 ARG A N 1
ATOM 622 C CA . ARG A 1 78 ? -5.571 -7.831 1.889 1.00 98.69 78 ARG A CA 1
ATOM 623 C C . ARG A 1 78 ? -4.265 -7.362 1.278 1.00 98.69 78 ARG A C 1
ATOM 625 O O . ARG A 1 78 ? -3.377 -6.887 1.981 1.00 98.69 78 ARG A O 1
ATOM 632 N N . TYR A 1 79 ? -4.181 -7.457 -0.038 1.00 98.69 79 TYR A N 1
ATOM 633 C CA . TYR A 1 79 ? -3.065 -6.961 -0.825 1.00 98.69 79 TYR A CA 1
ATOM 634 C C . TYR A 1 79 ? -3.216 -5.466 -1.061 1.00 98.69 79 TYR A C 1
ATOM 636 O O . TYR A 1 79 ? -4.292 -5.007 -1.442 1.00 98.69 79 TYR A O 1
ATOM 644 N N 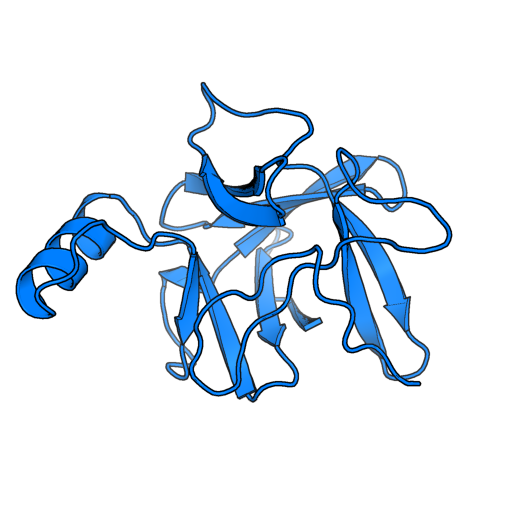. LEU A 1 80 ? -2.136 -4.717 -0.861 1.00 98.75 80 LEU A N 1
ATOM 645 C CA . LEU A 1 80 ? -2.016 -3.366 -1.384 1.00 98.75 80 LEU A CA 1
ATOM 646 C C . LEU A 1 80 ? -1.979 -3.447 -2.907 1.00 98.75 80 LEU A C 1
ATOM 648 O O . LEU A 1 80 ? -1.216 -4.231 -3.463 1.00 98.75 80 LEU A O 1
ATOM 652 N N . CYS A 1 81 ? -2.789 -2.633 -3.569 1.00 98.69 81 CYS A N 1
ATOM 653 C CA . CYS A 1 81 ? -2.870 -2.590 -5.020 1.00 98.69 81 CYS A CA 1
ATOM 654 C C . CYS A 1 81 ? -3.054 -1.140 -5.491 1.00 98.69 81 CYS A C 1
ATOM 656 O O . CYS A 1 81 ? -3.419 -0.262 -4.701 1.00 98.69 81 CYS A O 1
ATOM 658 N N . MET A 1 82 ? -2.792 -0.876 -6.769 1.00 98.50 82 MET A N 1
ATOM 659 C CA . MET A 1 82 ? -2.980 0.432 -7.395 1.00 98.50 82 MET A CA 1
ATOM 660 C C . MET A 1 82 ? -3.788 0.295 -8.683 1.00 98.50 82 MET A C 1
ATOM 662 O O . MET A 1 82 ? -3.364 -0.413 -9.590 1.00 98.50 82 MET A O 1
ATOM 666 N N . ASP A 1 83 ? -4.924 0.990 -8.760 1.00 97.88 83 ASP A N 1
ATOM 667 C CA . ASP A 1 83 ? -5.795 0.947 -9.939 1.00 97.88 83 ASP A CA 1
ATOM 668 C C . ASP A 1 83 ? -5.274 1.824 -11.092 1.00 97.88 83 ASP A C 1
ATOM 670 O O . ASP A 1 83 ? -4.349 2.629 -10.936 1.00 97.88 83 ASP A O 1
ATOM 674 N N . ARG A 1 84 ? -5.909 1.703 -12.264 1.00 97.38 84 ARG A N 1
ATOM 675 C CA . ARG A 1 84 ? -5.577 2.482 -13.473 1.00 97.38 84 ARG A CA 1
ATOM 676 C C . ARG A 1 84 ? -5.724 4.000 -13.316 1.00 97.38 84 ARG A C 1
ATOM 678 O O . ARG A 1 84 ? -5.164 4.756 -14.105 1.00 97.38 84 ARG A O 1
ATOM 685 N N . GLU A 1 85 ? -6.474 4.473 -12.319 1.00 96.56 85 GLU A N 1
ATOM 686 C CA . GLU A 1 85 ? -6.572 5.897 -11.975 1.00 96.56 85 GLU A CA 1
ATOM 687 C C . GLU A 1 85 ? -5.476 6.344 -10.984 1.00 96.56 85 GLU A C 1
ATOM 689 O O . GLU A 1 85 ? -5.430 7.512 -10.566 1.00 96.56 85 GLU A O 1
ATOM 694 N N . GLY A 1 86 ? -4.589 5.421 -10.606 1.00 96.19 86 GLY A N 1
ATOM 695 C CA . GLY A 1 86 ? -3.486 5.605 -9.677 1.00 96.19 86 GLY A CA 1
ATOM 696 C C . GLY A 1 86 ? -3.916 5.597 -8.212 1.00 96.19 86 GLY A C 1
ATOM 697 O O . GLY A 1 86 ? -3.154 6.062 -7.367 1.00 96.19 86 GLY A O 1
ATOM 698 N N . ARG A 1 87 ? -5.131 5.158 -7.874 1.00 96.56 87 ARG A N 1
ATOM 699 C CA . ARG A 1 87 ? -5.606 5.112 -6.484 1.00 96.56 87 ARG A CA 1
ATOM 700 C C . ARG A 1 87 ? -5.121 3.832 -5.818 1.00 96.56 87 ARG A C 1
ATOM 702 O O . ARG A 1 87 ? -5.243 2.748 -6.380 1.00 96.56 87 ARG A O 1
ATOM 709 N N . LEU A 1 88 ? -4.612 3.965 -4.595 1.00 97.81 88 LEU A N 1
ATOM 710 C CA . LEU A 1 88 ? -4.311 2.808 -3.761 1.00 97.81 88 LEU A CA 1
ATOM 711 C C . LEU A 1 88 ? -5.606 2.207 -3.215 1.00 97.81 88 LEU A C 1
ATOM 713 O O . LEU A 1 88 ? -6.479 2.933 -2.737 1.00 97.81 88 LEU A O 1
ATOM 717 N N . TYR A 1 89 ? -5.705 0.886 -3.262 1.00 98.12 89 TYR A N 1
ATOM 718 C CA . TYR A 1 89 ? -6.817 0.124 -2.708 1.00 98.12 89 TYR A CA 1
ATOM 719 C C . TYR A 1 89 ? -6.318 -1.202 -2.121 1.00 98.12 89 TYR A C 1
ATOM 721 O O . TYR A 1 89 ? -5.136 -1.533 -2.224 1.00 98.12 89 TYR A O 1
ATOM 729 N N . ALA A 1 90 ? -7.220 -1.935 -1.464 1.00 98.38 90 ALA A N 1
ATOM 730 C CA . ALA A 1 90 ? -6.911 -3.200 -0.809 1.00 98.38 90 ALA A CA 1
ATOM 731 C C . ALA A 1 90 ? -7.741 -4.349 -1.409 1.00 98.38 90 ALA A C 1
ATOM 733 O O . ALA A 1 90 ? -8.969 -4.365 -1.264 1.00 98.38 90 ALA A O 1
ATOM 734 N N . ALA A 1 91 ? -7.092 -5.317 -2.058 1.00 98.38 91 ALA A N 1
ATOM 735 C CA . ALA A 1 91 ? -7.748 -6.471 -2.680 1.00 98.38 91 ALA A CA 1
ATOM 736 C C . ALA A 1 91 ? -7.710 -7.710 -1.777 1.00 98.38 91 ALA A C 1
ATOM 738 O O . ALA A 1 91 ? -6.722 -7.962 -1.092 1.00 98.38 91 ALA A O 1
ATOM 739 N N . LEU A 1 92 ? -8.772 -8.517 -1.799 1.00 98.19 92 LEU A N 1
ATOM 740 C CA . LEU A 1 92 ? -8.718 -9.882 -1.264 1.00 98.19 92 LEU A CA 1
ATOM 741 C C . LEU A 1 92 ? -8.012 -10.811 -2.259 1.00 98.19 92 LEU A C 1
ATOM 743 O O . LEU A 1 92 ? -7.931 -10.493 -3.444 1.00 98.19 92 LEU A O 1
ATOM 747 N N . GLN A 1 93 ? -7.569 -11.977 -1.787 1.00 97.88 93 GLN A N 1
ATOM 748 C CA . GLN A 1 93 ? -6.866 -12.977 -2.599 1.00 97.88 93 GLN A CA 1
ATOM 749 C C . GLN A 1 93 ? -7.596 -13.328 -3.906 1.00 97.88 93 GLN A C 1
ATOM 751 O O . GLN A 1 93 ? -6.952 -13.434 -4.944 1.00 97.88 93 GLN A O 1
ATOM 756 N N . GLN A 1 94 ? -8.927 -13.469 -3.884 1.00 97.81 94 GLN A N 1
ATOM 757 C CA . GLN A 1 94 ? -9.705 -13.798 -5.087 1.00 97.81 94 GLN A CA 1
ATOM 758 C C . GLN A 1 94 ? -9.700 -12.696 -6.161 1.00 97.81 94 GLN A C 1
ATOM 760 O O . GLN A 1 94 ? -10.004 -12.972 -7.315 1.00 97.81 94 GLN A O 1
ATOM 765 N N . ASN A 1 95 ? -9.347 -11.463 -5.784 1.00 98.06 95 ASN A N 1
ATOM 766 C CA . ASN A 1 95 ? -9.258 -10.306 -6.676 1.00 98.06 95 ASN A CA 1
ATOM 767 C C . ASN A 1 95 ? -7.797 -9.867 -6.881 1.00 98.06 95 ASN A C 1
ATOM 769 O O . ASN A 1 95 ? -7.548 -8.735 -7.297 1.00 98.06 95 ASN A O 1
ATOM 773 N N . TYR A 1 96 ? -6.832 -10.721 -6.527 1.00 98.31 96 TYR A N 1
ATOM 774 C CA . TYR A 1 96 ? -5.416 -10.448 -6.730 1.00 98.31 96 TYR A CA 1
ATOM 775 C C . TYR A 1 96 ? -5.100 -10.358 -8.227 1.00 98.31 96 TYR A C 1
ATOM 777 O O . TYR A 1 96 ? -5.548 -11.184 -9.023 1.00 98.31 96 TYR A O 1
ATOM 785 N N . SER A 1 97 ? -4.322 -9.350 -8.611 1.00 98.31 97 SER A N 1
ATOM 786 C CA . SER A 1 97 ? -3.943 -9.093 -9.999 1.00 98.31 97 SER A CA 1
ATOM 787 C C . SER A 1 97 ? -2.569 -8.419 -10.070 1.00 98.31 97 SER A C 1
ATOM 789 O O . SER A 1 97 ? -1.954 -8.117 -9.045 1.00 98.31 97 SER A O 1
ATOM 791 N N . MET A 1 98 ? -2.103 -8.121 -11.287 1.00 98.00 98 MET A N 1
ATOM 792 C CA . MET A 1 98 ? -0.877 -7.340 -11.510 1.00 98.00 98 MET A CA 1
ATOM 793 C C . MET A 1 98 ? -0.926 -5.934 -10.891 1.00 98.00 98 MET A C 1
ATOM 795 O O . MET A 1 98 ? 0.122 -5.345 -10.642 1.00 98.00 98 MET A O 1
ATOM 799 N N . GLU A 1 99 ? -2.117 -5.407 -10.585 1.00 98.62 99 GLU A N 1
ATOM 800 C CA . GLU A 1 99 ? -2.282 -4.143 -9.853 1.00 98.62 99 GLU A CA 1
ATOM 801 C C . GLU A 1 99 ? -1.721 -4.216 -8.421 1.00 98.62 99 GLU A C 1
ATOM 803 O O . GLU A 1 99 ? -1.475 -3.180 -7.806 1.00 98.62 99 GLU A O 1
ATOM 808 N N . CYS A 1 100 ? -1.497 -5.427 -7.900 1.00 98.75 100 CYS A N 1
ATOM 809 C CA . CYS A 1 100 ? -0.986 -5.715 -6.559 1.00 98.75 100 CYS A CA 1
ATOM 810 C C . CYS A 1 100 ? 0.510 -6.086 -6.538 1.00 98.75 100 CYS A C 1
ATOM 812 O O . CYS A 1 100 ? 1.015 -6.609 -5.536 1.00 98.75 100 CYS A O 1
ATOM 814 N N . VAL A 1 101 ? 1.216 -5.865 -7.651 1.00 98.62 101 VAL A N 1
ATOM 815 C CA . VAL A 1 101 ? 2.654 -6.118 -7.795 1.00 98.62 101 VAL A CA 1
ATOM 816 C C . VAL A 1 101 ? 3.379 -4.792 -7.989 1.00 98.62 101 VAL A C 1
ATOM 818 O O . VAL A 1 101 ? 3.003 -3.975 -8.836 1.00 98.62 101 VAL A O 1
ATOM 821 N N . PHE A 1 102 ? 4.431 -4.592 -7.201 1.00 98.19 102 PHE A N 1
ATOM 822 C CA . PHE A 1 102 ? 5.245 -3.386 -7.219 1.00 98.19 102 PHE A CA 1
ATOM 823 C C . PHE A 1 102 ? 6.712 -3.718 -7.444 1.00 98.19 102 PHE A C 1
ATOM 825 O O . PHE A 1 102 ? 7.209 -4.726 -6.944 1.00 98.19 102 PHE A O 1
ATOM 832 N N . MET A 1 103 ? 7.409 -2.838 -8.152 1.00 96.56 103 MET A N 1
ATOM 833 C CA . MET A 1 103 ? 8.861 -2.870 -8.254 1.00 96.56 103 MET A CA 1
ATOM 834 C C . MET A 1 103 ? 9.460 -2.156 -7.042 1.00 96.56 103 MET A C 1
ATOM 836 O O . MET A 1 103 ? 9.117 -1.002 -6.784 1.00 96.56 103 MET A O 1
ATOM 840 N N . GLU A 1 104 ? 10.309 -2.855 -6.293 1.00 94.69 104 GLU A N 1
ATOM 841 C CA . GLU A 1 104 ? 11.069 -2.340 -5.156 1.00 94.69 104 GLU A CA 1
ATOM 842 C C . GLU A 1 104 ? 12.439 -1.837 -5.625 1.00 94.69 104 GLU A C 1
ATOM 844 O O . GLU A 1 104 ? 13.240 -2.600 -6.163 1.00 94.69 104 GLU A O 1
ATOM 849 N N . GLU A 1 105 ? 12.723 -0.562 -5.373 1.00 91.44 105 GLU A N 1
ATOM 850 C CA . GLU A 1 105 ? 14.010 0.065 -5.685 1.00 91.44 105 GLU A CA 1
ATOM 851 C C . GLU A 1 105 ? 14.585 0.703 -4.421 1.00 91.44 105 GLU A C 1
ATOM 853 O O . GLU A 1 105 ? 13.936 1.541 -3.796 1.00 91.44 105 GLU A O 1
ATOM 858 N N . MET A 1 106 ? 15.804 0.332 -4.035 1.00 88.38 106 MET A N 1
ATOM 859 C CA . MET A 1 106 ? 16.496 0.961 -2.910 1.00 88.38 106 MET A CA 1
ATOM 860 C C . MET A 1 106 ? 17.175 2.254 -3.367 1.00 88.38 106 MET A C 1
ATOM 862 O O . MET A 1 106 ? 17.925 2.257 -4.341 1.00 88.38 106 MET A O 1
ATOM 866 N N . LEU A 1 107 ? 16.931 3.348 -2.650 1.00 86.94 107 LEU A N 1
ATOM 867 C CA . LEU A 1 107 ? 17.598 4.630 -2.858 1.00 86.94 107 LEU A CA 1
ATOM 868 C C . LEU A 1 107 ? 18.877 4.737 -2.023 1.00 86.94 107 LEU A C 1
ATOM 870 O O . LEU A 1 107 ? 19.017 4.100 -0.981 1.00 86.94 107 LEU A O 1
ATOM 874 N N . GLU A 1 108 ? 19.768 5.642 -2.431 1.00 79.12 108 GLU A N 1
ATOM 875 C CA . GLU A 1 108 ? 21.046 5.931 -1.757 1.00 79.12 108 GLU A CA 1
ATOM 876 C C . GLU A 1 108 ? 20.890 6.360 -0.287 1.00 79.12 108 GLU A C 1
ATOM 878 O O . GLU A 1 108 ? 21.796 6.187 0.521 1.00 79.12 108 GLU A O 1
ATOM 883 N N . ASN A 1 109 ? 19.724 6.895 0.088 1.00 81.12 109 ASN A N 1
ATOM 884 C CA . ASN A 1 109 ? 19.402 7.287 1.461 1.00 81.12 109 ASN A CA 1
ATOM 885 C C . ASN A 1 109 ? 18.726 6.172 2.283 1.00 81.12 109 ASN A C 1
ATOM 887 O O . ASN A 1 109 ? 18.129 6.471 3.319 1.00 81.12 109 ASN A O 1
ATOM 891 N N . TYR A 1 110 ? 18.791 4.920 1.821 1.00 80.50 110 TYR A N 1
ATOM 892 C CA . TYR A 1 110 ? 18.208 3.727 2.449 1.00 80.50 110 TYR A CA 1
ATOM 893 C C . TYR A 1 110 ? 16.669 3.686 2.494 1.00 80.50 110 TYR A C 1
ATOM 895 O O . TYR A 1 110 ? 16.094 2.819 3.154 1.00 80.50 110 TYR A O 1
ATOM 903 N N . TYR A 1 111 ? 15.985 4.583 1.775 1.00 85.62 111 TYR A N 1
ATOM 904 C CA . TYR A 1 111 ? 14.544 4.472 1.539 1.00 85.62 111 TYR A CA 1
ATOM 905 C C . TYR A 1 111 ? 14.279 3.611 0.306 1.00 85.62 111 TYR A C 1
ATOM 907 O O . TYR A 1 111 ? 14.954 3.748 -0.705 1.00 85.62 111 TYR A O 1
ATOM 915 N N . ASN A 1 112 ? 13.214 2.818 0.336 1.00 90.00 112 ASN A N 1
ATOM 916 C CA . ASN A 1 112 ? 12.742 2.078 -0.829 1.00 90.00 112 ASN A CA 1
ATOM 917 C C . ASN A 1 112 ? 11.637 2.842 -1.568 1.00 90.00 112 ASN A C 1
ATOM 919 O O . ASN A 1 112 ? 10.750 3.452 -0.955 1.00 90.00 112 ASN A O 1
ATOM 923 N N . LEU A 1 113 ? 11.651 2.789 -2.891 1.00 92.75 113 LEU A N 1
ATOM 924 C CA . LEU A 1 113 ? 10.528 3.147 -3.743 1.00 92.75 113 LEU A CA 1
ATOM 925 C C . LEU A 1 113 ? 9.757 1.889 -4.120 1.00 92.75 113 LEU A C 1
ATOM 927 O O . LEU A 1 113 ? 10.338 0.826 -4.296 1.00 92.75 113 LEU A O 1
ATOM 931 N N . TYR A 1 114 ? 8.439 2.039 -4.233 1.00 96.06 114 TYR A N 1
ATOM 932 C CA . TYR A 1 114 ? 7.552 0.986 -4.710 1.00 96.06 114 TYR A CA 1
ATOM 933 C C . TYR A 1 114 ? 6.705 1.552 -5.836 1.00 96.06 114 TYR A C 1
ATOM 935 O O . TYR A 1 114 ? 5.809 2.365 -5.575 1.00 96.06 114 TYR A O 1
ATOM 943 N N . SER A 1 115 ? 7.020 1.183 -7.073 1.00 96.56 115 SER A N 1
ATOM 944 C CA . SER A 1 115 ? 6.295 1.637 -8.260 1.00 96.56 115 SER A CA 1
ATOM 945 C C . SER A 1 115 ? 5.360 0.552 -8.785 1.00 96.56 115 SER A C 1
ATOM 947 O O . SER A 1 115 ? 5.652 -0.636 -8.677 1.00 96.56 115 SER A O 1
ATOM 949 N N . SER A 1 116 ? 4.198 0.944 -9.309 1.00 97.69 116 SER A N 1
ATOM 950 C CA . SER A 1 116 ? 3.257 0.006 -9.927 1.00 97.69 116 SER A CA 1
ATOM 951 C C . SER A 1 116 ? 3.911 -0.689 -11.122 1.00 97.69 116 SER A C 1
ATOM 953 O O . SER A 1 116 ? 4.480 -0.028 -11.987 1.00 97.69 116 SER A O 1
ATOM 955 N N . CYS A 1 117 ? 3.797 -2.017 -11.196 1.00 97.19 117 CYS A N 1
ATOM 956 C CA . CYS A 1 117 ? 4.181 -2.759 -12.399 1.00 97.19 117 CYS A CA 1
ATOM 957 C C . CYS A 1 117 ? 3.113 -2.691 -13.500 1.00 97.19 117 CYS A C 1
ATOM 959 O O . CYS A 1 117 ? 3.430 -2.873 -14.672 1.00 97.19 117 CYS A O 1
ATOM 961 N N . ALA A 1 118 ? 1.851 -2.452 -13.128 1.00 97.56 118 ALA A N 1
ATOM 962 C CA . ALA A 1 118 ? 0.732 -2.394 -14.064 1.00 97.56 118 ALA A CA 1
ATOM 963 C C . ALA A 1 118 ? 0.612 -1.030 -14.762 1.00 97.56 118 ALA A C 1
ATOM 965 O O . ALA A 1 118 ? 0.159 -0.965 -15.905 1.00 97.56 118 ALA A O 1
ATOM 966 N N . TYR A 1 119 ? 1.007 0.055 -14.087 1.00 97.69 119 TYR A N 1
ATOM 967 C CA . TYR A 1 119 ? 0.758 1.419 -14.550 1.00 97.69 119 TYR A CA 1
ATOM 968 C C . TYR A 1 119 ? 1.946 2.360 -14.361 1.00 97.69 119 TYR A C 1
ATOM 970 O O . TYR A 1 119 ? 2.828 2.159 -13.530 1.00 97.69 119 TYR A O 1
ATOM 978 N N . GLY A 1 120 ? 1.920 3.455 -15.120 1.00 93.62 120 GLY A N 1
ATOM 979 C CA . GLY A 1 120 ? 3.044 4.375 -15.249 1.00 93.62 120 GLY A CA 1
ATOM 980 C C . GLY A 1 120 ? 3.930 4.016 -16.439 1.00 93.62 120 GLY A C 1
ATOM 981 O O . GLY A 1 120 ? 3.604 3.166 -17.262 1.00 93.62 120 GLY A O 1
ATOM 982 N N . THR A 1 121 ? 5.042 4.727 -16.573 1.00 92.25 121 THR A N 1
ATOM 983 C CA . THR A 1 121 ? 6.052 4.461 -17.610 1.00 92.25 121 THR A CA 1
ATOM 984 C C . THR A 1 121 ? 7.437 4.502 -16.977 1.00 92.25 121 THR A C 1
ATOM 986 O O . THR A 1 121 ? 7.578 5.144 -15.939 1.00 92.25 121 THR A O 1
ATOM 989 N N . PRO A 1 122 ? 8.487 3.950 -17.605 1.00 88.50 122 PRO A N 1
ATOM 990 C CA . PRO A 1 122 ? 9.846 4.052 -17.065 1.00 88.50 122 PRO A CA 1
ATOM 991 C C . PRO A 1 122 ? 10.301 5.496 -16.791 1.00 88.50 122 PRO A C 1
ATOM 993 O O . PRO A 1 122 ? 11.028 5.756 -15.841 1.00 88.50 122 PRO A O 1
ATOM 996 N N . LYS A 1 123 ? 9.828 6.468 -17.586 1.00 89.56 123 LYS A N 1
ATOM 997 C CA . LYS A 1 123 ? 10.121 7.903 -17.389 1.00 89.56 123 LYS A CA 1
ATOM 998 C C . LYS A 1 123 ? 9.224 8.573 -16.342 1.00 89.56 123 LYS A C 1
ATOM 1000 O O . LYS A 1 123 ? 9.553 9.640 -15.833 1.00 89.56 123 LYS A O 1
ATOM 1005 N N . LYS A 1 124 ? 8.055 7.993 -16.072 1.00 91.94 124 LYS A N 1
ATOM 1006 C CA . LYS A 1 124 ? 7.044 8.505 -15.140 1.00 91.94 124 LYS A CA 1
ATOM 1007 C C . LYS A 1 124 ? 6.411 7.338 -14.367 1.00 91.94 124 LYS A C 1
ATOM 1009 O O . LYS A 1 124 ? 5.244 7.013 -14.614 1.00 91.94 124 LYS A O 1
ATOM 1014 N N . PRO A 1 125 ? 7.187 6.673 -13.497 1.00 93.88 125 PRO A N 1
ATOM 1015 C CA . PRO A 1 125 ? 6.694 5.573 -12.676 1.00 93.88 125 PRO A CA 1
ATOM 1016 C C . PRO A 1 125 ? 5.674 6.083 -11.657 1.00 93.88 125 PRO A C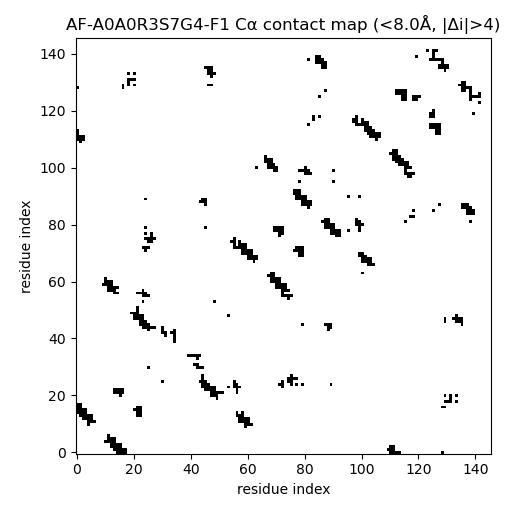 1
ATOM 1018 O O . PRO A 1 125 ? 5.747 7.227 -11.203 1.00 93.88 125 PRO A O 1
ATOM 1021 N N . TRP A 1 126 ? 4.698 5.243 -11.316 1.00 96.25 126 TRP A N 1
ATOM 1022 C CA . TRP A 1 126 ? 3.653 5.587 -10.353 1.00 96.25 126 TRP A CA 1
ATOM 1023 C C . TRP A 1 126 ? 3.955 4.952 -9.008 1.00 96.25 126 TRP A C 1
ATOM 1025 O O . TRP A 1 126 ? 3.885 3.735 -8.865 1.00 96.25 126 TRP A O 1
ATOM 1035 N N . TYR A 1 127 ? 4.274 5.779 -8.017 1.00 95.31 127 TYR A N 1
ATOM 1036 C CA . TYR A 1 127 ? 4.734 5.304 -6.717 1.00 95.31 127 TYR A CA 1
ATOM 1037 C C . TYR A 1 127 ? 3.624 5.223 -5.673 1.00 95.31 127 TYR A C 1
ATOM 1039 O O . TYR A 1 127 ? 2.756 6.100 -5.582 1.00 95.31 127 TYR A O 1
ATOM 1047 N N . ILE A 1 128 ? 3.731 4.231 -4.789 1.00 96.06 128 ILE A N 1
ATOM 1048 C CA . ILE A 1 128 ? 3.035 4.246 -3.503 1.00 96.06 128 ILE A CA 1
ATOM 1049 C C . ILE A 1 128 ? 3.523 5.468 -2.717 1.00 96.06 128 ILE A C 1
ATOM 1051 O O . ILE A 1 128 ? 4.713 5.621 -2.432 1.00 96.06 128 ILE A O 1
ATOM 1055 N N . SER A 1 129 ? 2.601 6.353 -2.339 1.00 93.88 129 SER A N 1
ATOM 1056 C CA . SER A 1 129 ? 2.928 7.535 -1.544 1.00 93.88 129 SER A CA 1
ATOM 1057 C C . SER A 1 129 ? 1.749 8.016 -0.701 1.00 93.88 129 SER A C 1
ATOM 1059 O O . SER A 1 129 ? 0.584 7.897 -1.085 1.00 93.88 129 SER A O 1
ATOM 1061 N N . LEU A 1 130 ? 2.065 8.587 0.463 1.00 94.69 130 LEU A N 1
ATOM 1062 C CA . LEU A 1 130 ? 1.093 9.161 1.390 1.00 94.69 130 LEU A CA 1
ATOM 1063 C C . LEU A 1 130 ? 1.285 10.680 1.508 1.00 94.69 130 LEU A C 1
ATOM 1065 O O . LEU A 1 130 ? 2.345 11.252 1.231 1.00 94.69 130 LEU A O 1
ATOM 1069 N N . ARG A 1 131 ? 0.218 11.381 1.885 1.00 93.69 131 ARG A N 1
ATOM 1070 C CA . ARG A 1 131 ? 0.269 12.790 2.300 1.00 93.69 131 ARG A CA 1
ATOM 1071 C C . ARG A 1 131 ? 0.702 12.878 3.767 1.00 93.69 131 ARG A C 1
ATOM 1073 O O . ARG A 1 131 ? 0.569 11.918 4.515 1.00 93.69 131 ARG A O 1
ATOM 1080 N N . LYS A 1 132 ? 1.117 14.071 4.221 1.00 92.50 132 LYS A N 1
ATOM 1081 C CA . LYS A 1 132 ? 1.357 14.349 5.659 1.00 92.50 132 LYS A CA 1
ATOM 1082 C C . LYS A 1 132 ? 0.118 14.094 6.532 1.00 92.50 132 LYS A C 1
ATOM 1084 O O . LYS A 1 132 ? 0.244 13.865 7.729 1.00 92.50 132 LYS A O 1
ATOM 1089 N N . THR A 1 133 ? -1.069 14.141 5.925 1.00 93.69 133 THR A N 1
ATOM 1090 C CA . THR A 1 133 ? -2.356 13.823 6.556 1.00 93.69 133 THR A CA 1
ATOM 1091 C C . THR A 1 133 ? -2.632 12.319 6.663 1.00 93.69 133 THR A C 1
ATOM 1093 O O . THR A 1 133 ? -3.691 11.949 7.145 1.00 93.69 133 THR A O 1
ATOM 1096 N N . GLY A 1 134 ? -1.746 11.453 6.162 1.00 94.06 134 GLY A N 1
ATOM 1097 C CA . GLY A 1 134 ? -1.952 10.003 6.097 1.00 94.06 134 GLY A CA 1
ATOM 1098 C C . GLY A 1 134 ? -2.779 9.536 4.894 1.00 94.06 134 GLY A C 1
ATOM 1099 O O . GLY A 1 134 ? -2.729 8.365 4.540 1.00 94.06 134 GLY A O 1
ATOM 1100 N N . ARG A 1 135 ? -3.490 10.422 4.185 1.00 94.12 135 ARG A N 1
ATOM 1101 C CA . ARG A 1 135 ? -4.258 10.007 2.998 1.00 94.12 135 ARG A CA 1
ATOM 1102 C C . ARG A 1 135 ? -3.346 9.551 1.850 1.00 94.12 135 ARG A C 1
ATOM 1104 O O . ARG A 1 135 ? -2.360 10.248 1.569 1.00 94.12 135 ARG A O 1
ATOM 1111 N N . PRO A 1 136 ? -3.689 8.468 1.131 1.00 94.81 136 PRO A N 1
ATOM 1112 C CA . PRO A 1 136 ? -3.000 8.084 -0.094 1.00 94.81 136 PRO A CA 1
ATOM 1113 C C . PRO A 1 136 ? -2.961 9.205 -1.133 1.00 94.81 136 PRO A C 1
ATOM 1115 O O . PRO A 1 136 ? -3.910 9.978 -1.301 1.00 94.81 136 PRO A O 1
ATOM 1118 N N . ARG A 1 137 ? -1.849 9.300 -1.859 1.00 93.94 137 ARG A N 1
ATOM 1119 C CA . ARG A 1 137 ? -1.770 10.100 -3.085 1.00 93.94 137 ARG A CA 1
ATOM 1120 C C . ARG A 1 137 ? -2.097 9.215 -4.282 1.00 93.94 137 ARG A C 1
ATOM 1122 O O . ARG A 1 137 ? -1.887 8.008 -4.245 1.00 93.94 137 ARG A O 1
ATOM 1129 N N . LYS A 1 138 ? -2.583 9.840 -5.357 1.00 94.12 138 LYS A N 1
ATOM 1130 C CA . LYS A 1 138 ? -2.682 9.160 -6.648 1.00 94.12 138 LYS A CA 1
ATOM 1131 C C . LYS A 1 138 ? -1.281 8.976 -7.231 1.00 94.12 138 LYS A C 1
ATOM 1133 O O . LYS A 1 138 ? -0.523 9.944 -7.260 1.00 94.12 138 LYS A O 1
ATOM 1138 N N . GLY A 1 139 ? -0.980 7.785 -7.741 1.00 90.12 139 GLY A N 1
ATOM 1139 C CA . GLY A 1 139 ? 0.305 7.450 -8.363 1.00 90.12 139 GLY A CA 1
ATOM 1140 C C . GLY A 1 139 ? 0.660 8.333 -9.564 1.00 90.12 139 GLY A C 1
ATOM 1141 O O . GLY A 1 139 ? 1.831 8.593 -9.808 1.00 90.12 139 GLY A O 1
ATOM 1142 N N . THR A 1 140 ? -0.344 8.895 -10.246 1.00 88.69 140 THR A N 1
ATOM 1143 C CA . THR A 1 140 ? -0.182 9.863 -11.348 1.00 88.69 140 THR A CA 1
ATOM 1144 C C . THR A 1 140 ? 0.512 11.169 -10.947 1.00 88.69 140 THR A C 1
ATOM 1146 O O . THR A 1 140 ? 0.984 11.913 -11.816 1.00 88.69 140 THR A O 1
ATOM 1149 N N . ILE A 1 141 ? 0.549 11.480 -9.649 1.00 79.69 141 ILE A N 1
ATOM 1150 C CA . ILE A 1 141 ? 1.080 12.730 -9.115 1.00 79.69 141 ILE A CA 1
ATOM 1151 C C . ILE A 1 141 ? 2.543 12.521 -8.702 1.00 79.69 141 ILE A C 1
ATOM 1153 O O . ILE A 1 141 ? 2.833 12.079 -7.590 1.00 79.69 141 ILE A O 1
ATOM 1157 N N . ASN A 1 142 ? 3.468 12.905 -9.582 1.00 60.53 142 ASN A N 1
ATOM 1158 C CA . ASN A 1 142 ? 4.900 12.872 -9.293 1.00 60.53 142 ASN A CA 1
ATOM 1159 C C . ASN A 1 142 ? 5.290 14.009 -8.341 1.00 60.53 142 ASN A C 1
ATOM 1161 O O . ASN A 1 142 ? 5.247 15.176 -8.717 1.00 60.53 142 ASN A O 1
ATOM 1165 N N . PHE A 1 143 ? 5.730 13.660 -7.134 1.00 56.75 143 PHE A N 1
ATOM 1166 C CA . PHE A 1 143 ? 6.469 14.558 -6.240 1.00 56.75 143 PHE A CA 1
ATOM 1167 C C . PHE A 1 143 ? 7.779 13.894 -5.806 1.00 56.75 143 PHE A C 1
ATOM 1169 O O . PHE A 1 143 ? 8.065 13.784 -4.618 1.00 56.75 143 PHE A O 1
ATOM 1176 N N . PHE A 1 144 ? 8.557 13.416 -6.773 1.00 55.31 144 PHE A N 1
ATOM 1177 C CA . PHE A 1 144 ? 9.983 13.197 -6.568 1.00 55.31 144 PHE A CA 1
ATOM 1178 C C . PHE A 1 144 ? 10.713 14.263 -7.374 1.00 55.31 144 PHE A C 1
ATOM 1180 O O . PHE A 1 144 ? 11.013 14.080 -8.549 1.00 55.31 144 PHE A O 1
ATOM 1187 N N . SER A 1 145 ? 10.903 15.420 -6.745 1.00 39.12 145 SER A N 1
ATOM 1188 C CA . SER A 1 145 ? 12.093 16.217 -7.017 1.00 39.12 145 SER A CA 1
ATOM 1189 C C . SER A 1 145 ? 13.185 15.595 -6.151 1.00 39.12 145 SER A C 1
ATOM 1191 O O . SER A 1 145 ? 12.955 15.425 -4.949 1.00 39.12 145 SER A O 1
ATOM 1193 N N . PHE A 1 146 ? 14.277 15.157 -6.774 1.00 47.00 146 PHE A N 1
ATOM 1194 C CA . PHE A 1 146 ? 15.483 14.731 -6.064 1.00 47.00 146 PHE A CA 1
ATOM 1195 C C . PHE A 1 146 ? 16.022 15.874 -5.199 1.00 47.00 146 PHE A C 1
ATOM 1197 O O . PHE A 1 146 ? 15.885 17.043 -5.636 1.00 47.00 146 PHE A O 1
#

Radius of gyration: 14.34 Å; Cα contacts (8 Å, |Δi|>4): 333; chains: 1; bounding box: 40×32×35 Å

Foldseek 3Di:
DAWAADPDPFRKTWDAAPLQFIKFFAAPVVQVVVCVVVVHPGGDRIWTDNPPPDLRRIWGWDDPDVQKTWIARPVRCWTFFADAQQDTDTHHPVPDDLRRMWGWDADPVRHIWTFRPVDDDPVQTFTFHHHNVGHTDRSNDDPDPD

InterPro domains:
  IPR002209 Fibroblast growth factor family [PF00167] (14-140)
  IPR002209 Fibroblast growth factor family [PTHR11486] (8-140)
  IPR002209 Fibroblast growth factor family [SM00442] (9-144)
  IPR008996 Cytokine IL1/FGF [SSF50353] (8-141)
  IPR056378 Let-756-like, FGF domain [cd00058] (15-139)

Solvent-accessible surface area (backbone atoms only — not comparable to full-atom values): 7812 Å² total; per-residue (Å²): 59,35,78,46,72,50,96,62,99,56,62,34,24,32,44,36,35,90,52,69,24,35,42,29,29,48,35,70,69,59,19,45,50,53,15,62,76,66,74,42,100,58,59,65,32,44,37,35,37,78,62,88,81,43,66,33,29,37,28,35,59,43,78,75,50,92,54,27,34,29,45,27,14,63,69,37,60,22,32,46,28,45,49,98,82,21,42,66,39,61,33,47,76,94,65,64,53,61,42,29,31,24,38,56,43,81,43,97,86,72,32,32,47,42,26,43,69,70,45,66,40,98,92,52,61,17,41,77,47,58,39,74,83,15,47,63,41,45,16,80,62,83,82,78,78,131

Mean predicted aligned error: 4.24 Å

Secondary structure (DSSP, 8-state):
-EEEE-SSSS-EEEEEETTTEEEEE--HHHHHHHHHHTT-SS---EEEE--TT-GGG-EEEEEEETTEEEEEETTT--EEEE-TTS-EEEE-GGG--GGG-EEEEE-TTSPEEEEEEEEEETTEEEE--B-TTSPBPPTTS-----